Protein AF-A0A369XUA6-F1 (afdb_monomer)

Nearest PDB structures (foldseek):
  1gcc-assembly1_A  TM=3.757E-01  e=2.252E+00  Arabidopsis thaliana

Solvent-accessible surface area (backbone atoms only — not comparable to full-atom values): 3868 Å² total; per-residue (Å²): 134,91,63,73,44,47,31,31,32,25,75,82,78,30,36,34,32,47,68,90,42,92,80,58,51,89,84,44,54,43,83,73,49,73,32,74,35,62,67,62,48,47,55,50,40,37,76,73,67,41,77,74,54,45,76,35,91,84,54,82,63,80,127

Mean predicted aligned error: 4.1 Å

Sequence (63 aa):
MIHYIDFYIDTKTYEIHQSDCNHIPTKNKVYLGIFRNLETALTNAVSRGFTRAYVCNSCNILL

Secondary structure (DSSP, 8-state):
----EEEEEETTT-EEEETT-TT--SSSEEEEEEESSHHHHHHHHHHTT-TT-EE-TT-----

Structure (mmCIF, N/CA/C/O backbone):
data_AF-A0A369XUA6-F1
#
_entry.id   AF-A0A369XUA6-F1
#
loop_
_atom_site.group_PDB
_atom_site.id
_atom_site.type_symbol
_atom_site.label_atom_id
_atom_site.label_alt_id
_atom_site.label_comp_id
_atom_site.label_asym_id
_atom_site.label_entity_id
_atom_site.label_seq_id
_atom_site.pdbx_PDB_ins_code
_atom_site.Cartn_x
_atom_site.Cartn_y
_atom_site.Cartn_z
_atom_site.occupanc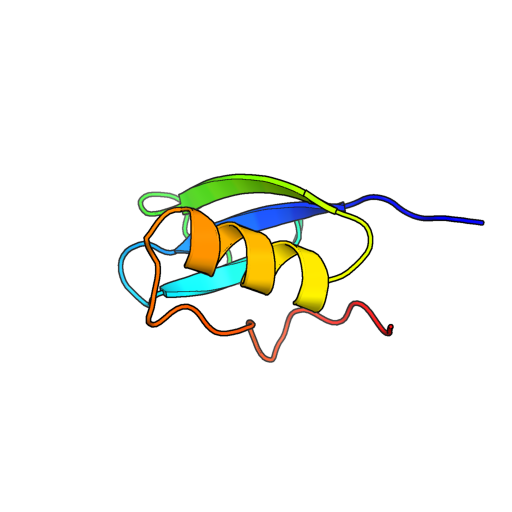y
_atom_site.B_iso_or_equiv
_atom_site.auth_seq_id
_atom_site.auth_comp_id
_atom_site.auth_asym_id
_atom_site.auth_atom_id
_atom_site.pdbx_PDB_model_num
ATOM 1 N N . MET A 1 1 ? 19.466 -0.943 -13.745 1.00 54.97 1 MET A N 1
ATOM 2 C CA . MET A 1 1 ? 18.181 -1.483 -14.239 1.00 54.97 1 MET A CA 1
ATOM 3 C C . MET A 1 1 ? 17.105 -0.968 -13.297 1.00 54.97 1 MET A C 1
ATOM 5 O O . MET A 1 1 ? 17.299 -1.083 -12.097 1.00 54.97 1 MET A O 1
ATOM 9 N N . ILE A 1 2 ? 16.070 -0.285 -13.795 1.00 63.47 2 ILE A N 1
ATOM 10 C CA . ILE A 1 2 ? 15.002 0.250 -12.933 1.00 63.47 2 ILE A CA 1
ATOM 11 C C . ILE A 1 2 ? 13.967 -0.859 -12.765 1.00 63.47 2 ILE A C 1
ATOM 13 O O . ILE A 1 2 ? 13.383 -1.290 -13.757 1.00 63.47 2 ILE A O 1
ATOM 17 N N . HIS A 1 3 ? 13.771 -1.324 -11.534 1.00 78.06 3 HIS A N 1
ATOM 18 C CA . HIS A 1 3 ? 12.751 -2.314 -11.209 1.00 78.06 3 HIS A CA 1
ATOM 19 C C . HIS A 1 3 ? 11.482 -1.600 -10.744 1.00 78.06 3 HIS A C 1
ATOM 21 O O . HIS A 1 3 ? 11.536 -0.640 -9.978 1.00 78.06 3 HIS A O 1
ATOM 27 N N . TYR A 1 4 ? 10.350 -2.054 -11.266 1.00 88.62 4 TYR A N 1
ATOM 28 C CA . TYR A 1 4 ? 9.023 -1.579 -10.912 1.00 88.62 4 TYR A CA 1
ATOM 29 C C . TYR A 1 4 ? 8.284 -2.741 -10.259 1.00 88.62 4 TYR A C 1
ATOM 31 O O . TYR A 1 4 ? 8.358 -3.865 -10.754 1.00 88.62 4 TYR A O 1
ATOM 39 N N . ILE A 1 5 ? 7.647 -2.475 -9.124 1.00 90.75 5 ILE A N 1
ATOM 40 C CA . ILE A 1 5 ? 7.065 -3.490 -8.249 1.00 90.75 5 ILE A CA 1
ATOM 41 C C . ILE A 1 5 ? 5.635 -3.074 -7.923 1.00 90.75 5 ILE A C 1
ATOM 43 O O . ILE A 1 5 ? 5.363 -1.890 -7.720 1.00 90.75 5 ILE A O 1
ATOM 47 N N . ASP A 1 6 ? 4.718 -4.034 -7.910 1.00 93.94 6 ASP A N 1
ATOM 48 C CA . ASP A 1 6 ? 3.336 -3.816 -7.502 1.00 93.94 6 ASP A CA 1
ATOM 49 C C . ASP A 1 6 ? 3.250 -3.598 -5.988 1.00 93.94 6 ASP A C 1
ATOM 51 O O . ASP A 1 6 ? 3.854 -4.334 -5.213 1.00 93.94 6 ASP A O 1
ATOM 55 N N . PHE A 1 7 ? 2.461 -2.621 -5.549 1.00 94.06 7 PHE A N 1
ATOM 56 C CA . PHE A 1 7 ? 2.254 -2.330 -4.133 1.00 94.06 7 PHE A CA 1
ATOM 57 C C . PHE A 1 7 ? 0.787 -2.412 -3.734 1.00 94.06 7 PHE A C 1
ATOM 59 O O . PHE A 1 7 ? -0.127 -2.075 -4.492 1.00 94.06 7 PHE A O 1
ATOM 66 N N . TYR A 1 8 ? 0.574 -2.821 -2.491 1.00 95.06 8 TYR A N 1
ATOM 67 C CA . TYR A 1 8 ? -0.724 -3.012 -1.870 1.00 95.06 8 TYR A CA 1
ATOM 68 C C . TYR A 1 8 ? -0.717 -2.390 -0.476 1.00 95.06 8 TYR A C 1
ATOM 70 O O . TYR A 1 8 ? 0.324 -2.346 0.171 1.00 95.06 8 TYR A O 1
ATOM 78 N N . ILE A 1 9 ? -1.873 -1.949 0.008 1.00 95.12 9 ILE A N 1
ATOM 79 C CA . ILE A 1 9 ? -2.066 -1.544 1.403 1.00 95.12 9 ILE A CA 1
ATOM 80 C C . ILE A 1 9 ? -3.064 -2.475 2.085 1.00 95.12 9 ILE A C 1
ATOM 82 O O . ILE A 1 9 ? -4.114 -2.768 1.513 1.00 95.12 9 ILE A O 1
ATOM 86 N N . ASP A 1 10 ? -2.748 -2.928 3.295 1.00 94.81 10 ASP A N 1
ATOM 87 C CA . ASP A 1 10 ? -3.714 -3.560 4.191 1.00 94.81 10 ASP A CA 1
ATOM 88 C C . ASP A 1 10 ? -4.624 -2.483 4.789 1.00 94.81 10 ASP A C 1
ATOM 90 O O . ASP A 1 10 ? -4.181 -1.647 5.567 1.00 94.81 10 ASP A O 1
ATOM 94 N N . THR A 1 11 ? -5.917 -2.489 4.481 1.00 93.06 11 THR A N 1
ATOM 95 C CA . THR A 1 11 ? -6.859 -1.500 5.027 1.00 93.06 11 THR A CA 1
ATOM 96 C C . THR A 1 11 ? -7.192 -1.718 6.504 1.00 93.06 11 THR A C 1
ATOM 98 O O . THR A 1 11 ? -7.844 -0.866 7.104 1.00 93.06 11 THR A O 1
ATOM 101 N N . LYS A 1 12 ? -6.792 -2.848 7.100 1.00 92.75 12 LYS A N 1
ATOM 102 C CA . LYS A 1 12 ? -6.973 -3.142 8.527 1.00 92.75 12 LYS A CA 1
ATOM 103 C C . LYS A 1 12 ? -5.826 -2.591 9.371 1.00 92.75 12 LYS A C 1
ATOM 105 O O . LYS A 1 12 ? -6.081 -2.047 10.443 1.00 92.75 12 LYS A O 1
ATOM 110 N N . THR A 1 13 ? -4.586 -2.763 8.920 1.00 93.56 13 THR A N 1
ATOM 111 C CA . THR A 1 13 ? -3.384 -2.318 9.651 1.00 93.56 13 THR A CA 1
ATOM 112 C C . THR A 1 13 ? -2.810 -1.012 9.110 1.00 93.56 13 THR A C 1
ATOM 114 O O . THR A 1 13 ? -2.081 -0.341 9.828 1.00 93.56 13 THR A O 1
ATOM 117 N N . TYR A 1 14 ? -3.193 -0.610 7.895 1.00 94.25 14 TYR A N 1
ATOM 118 C CA . TYR A 1 14 ? -2.605 0.483 7.111 1.00 94.25 14 TYR A CA 1
ATOM 119 C C . TYR A 1 14 ? -1.151 0.231 6.687 1.00 94.25 14 TYR A C 1
ATOM 121 O O . TYR A 1 14 ? -0.426 1.159 6.333 1.00 94.25 14 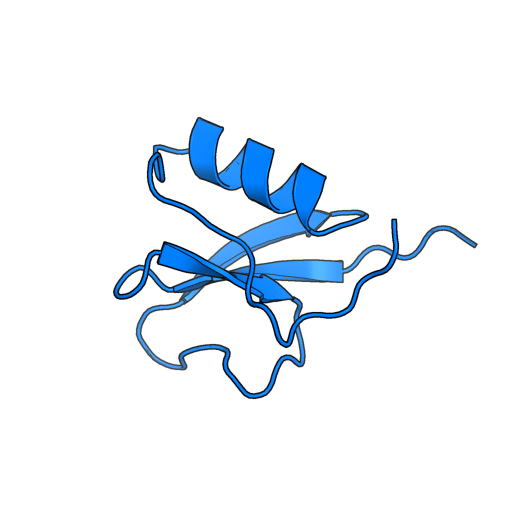TYR A O 1
ATOM 129 N N . GLU A 1 15 ? -0.726 -1.028 6.680 1.00 94.44 15 GLU A N 1
ATOM 130 C CA . GLU A 1 15 ? 0.623 -1.420 6.295 1.00 94.44 15 GLU A CA 1
ATOM 131 C C 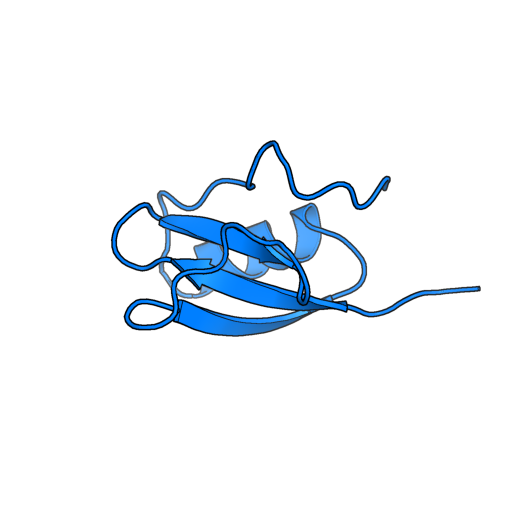. GLU A 1 15 ? 0.736 -1.590 4.771 1.00 94.44 15 GLU A C 1
ATOM 133 O O . GLU A 1 15 ? -0.128 -2.184 4.121 1.00 94.44 15 GLU A O 1
ATOM 138 N N . ILE A 1 16 ? 1.793 -1.032 4.182 1.00 94.06 16 ILE A N 1
ATOM 139 C CA . ILE A 1 16 ? 2.091 -1.120 2.751 1.00 94.06 16 ILE A CA 1
ATOM 140 C C . ILE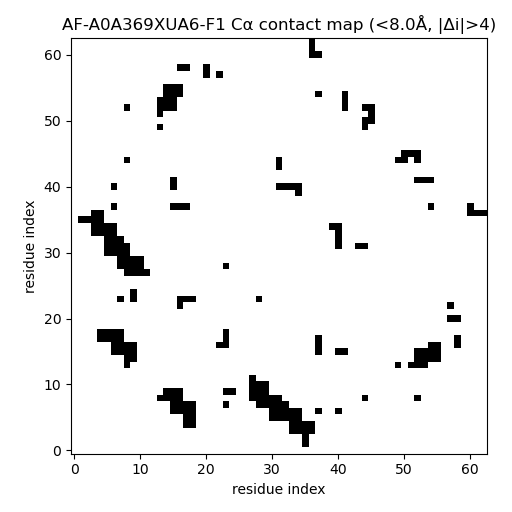 A 1 16 ? 3.028 -2.288 2.495 1.00 94.06 16 ILE A C 1
ATOM 142 O O . ILE A 1 16 ? 4.087 -2.405 3.114 1.00 94.06 16 ILE A O 1
ATOM 146 N N . HIS A 1 17 ? 2.666 -3.097 1.507 1.00 93.75 17 HIS A N 1
ATOM 147 C CA . HIS A 1 17 ? 3.390 -4.283 1.097 1.00 93.75 17 HIS A CA 1
ATOM 148 C C . HIS A 1 17 ? 3.702 -4.249 -0.399 1.00 93.75 17 HIS A C 1
ATOM 150 O O . HIS A 1 17 ? 2.859 -3.878 -1.216 1.00 93.75 17 HIS A O 1
ATOM 156 N N . GLN A 1 18 ? 4.903 -4.686 -0.764 1.00 91.75 18 GLN A N 1
ATOM 157 C CA . GLN A 1 18 ? 5.245 -5.047 -2.142 1.00 91.75 18 GLN A CA 1
ATOM 158 C C . GLN A 1 18 ? 4.573 -6.365 -2.545 1.00 91.75 18 GLN A C 1
ATOM 160 O O . GLN A 1 18 ? 4.268 -7.183 -1.673 1.00 91.75 18 GLN A O 1
ATOM 165 N N . SER A 1 19 ? 4.412 -6.614 -3.844 1.00 87.69 19 SER A N 1
ATOM 166 C CA . SER A 1 19 ? 4.094 -7.943 -4.364 1.00 87.69 19 SER A CA 1
ATOM 167 C C . SER A 1 19 ? 5.102 -8.965 -3.850 1.00 87.69 19 SER A C 1
ATOM 169 O O . SER A 1 19 ? 6.282 -8.663 -3.686 1.00 87.69 19 SER A O 1
ATOM 171 N N . ASP A 1 20 ? 4.613 -10.164 -3.549 1.00 85.75 20 ASP A N 1
ATOM 172 C CA . ASP A 1 20 ? 5.394 -11.288 -3.012 1.00 85.75 20 ASP A CA 1
ATOM 173 C C . ASP A 1 20 ? 5.848 -11.149 -1.548 1.00 85.75 20 ASP A C 1
ATOM 175 O O . ASP A 1 20 ? 6.508 -12.038 -1.013 1.00 85.75 20 ASP A O 1
ATOM 179 N N . CYS A 1 21 ? 5.446 -10.090 -0.836 1.00 89.25 21 CYS A N 1
ATOM 180 C CA . CYS A 1 21 ? 5.568 -10.081 0.618 1.00 89.25 21 CYS A CA 1
ATOM 181 C C . CYS A 1 21 ? 4.611 -11.113 1.249 1.00 89.25 21 CYS A C 1
ATOM 183 O O . CYS A 1 21 ? 3.393 -11.049 1.081 1.00 89.25 21 CYS A O 1
ATOM 185 N N . ASN A 1 22 ? 5.161 -12.025 2.055 1.00 87.44 22 ASN A N 1
ATOM 186 C CA . ASN A 1 22 ? 4.397 -13.073 2.750 1.00 87.44 22 ASN A CA 1
ATOM 187 C C . ASN A 1 22 ? 3.380 -12.532 3.773 1.00 87.44 22 ASN A C 1
ATOM 189 O O . ASN A 1 22 ? 2.505 -13.271 4.215 1.00 87.44 22 ASN A O 1
ATOM 193 N N . HIS A 1 23 ? 3.488 -11.255 4.149 1.00 84.56 23 HIS A N 1
ATOM 194 C CA . HIS A 1 23 ? 2.566 -10.585 5.066 1.00 84.56 23 HIS A CA 1
ATOM 195 C C . HIS A 1 23 ? 1.417 -9.860 4.349 1.00 84.56 23 HIS A C 1
ATOM 197 O O . HIS A 1 23 ? 0.576 -9.275 5.024 1.00 84.56 23 HIS A O 1
ATOM 203 N N . ILE A 1 24 ? 1.347 -9.894 3.007 1.00 85.38 24 ILE A N 1
ATOM 204 C CA . ILE A 1 24 ? 0.227 -9.284 2.277 1.00 85.38 24 ILE A CA 1
ATOM 205 C C . ILE A 1 24 ? -1.086 -9.941 2.725 1.00 85.38 24 ILE A C 1
ATOM 207 O O . ILE A 1 24 ? -1.248 -11.159 2.586 1.00 85.38 24 ILE A O 1
ATOM 211 N N . PRO A 1 25 ? -2.080 -9.162 3.179 1.00 83.56 25 PRO A N 1
ATOM 212 C CA . PRO A 1 25 ? -3.377 -9.715 3.534 1.00 83.56 25 PRO A CA 1
ATOM 213 C C . PRO A 1 25 ? -4.121 -10.192 2.282 1.00 83.56 25 PRO A C 1
ATOM 215 O O . PRO A 1 25 ? -4.165 -9.524 1.249 1.00 83.56 25 PRO A O 1
ATOM 218 N N . THR A 1 26 ? -4.801 -11.331 2.378 1.00 86.19 26 THR A N 1
ATOM 219 C CA . THR A 1 26 ? -5.612 -11.859 1.268 1.00 86.19 26 THR A CA 1
ATOM 220 C C . THR A 1 26 ? -6.954 -11.143 1.111 1.00 86.19 26 THR A C 1
ATOM 222 O O . THR A 1 26 ? -7.440 -11.016 -0.009 1.00 86.19 26 THR A O 1
ATOM 225 N N . LYS A 1 27 ? -7.552 -10.662 2.211 1.00 87.62 27 LYS A N 1
ATOM 226 C CA . LYS A 1 27 ? -8.906 -10.069 2.221 1.00 87.62 27 LYS A CA 1
ATOM 227 C C . LYS A 1 27 ? -8.940 -8.540 2.237 1.00 87.62 27 LYS A C 1
ATOM 229 O O . LYS A 1 27 ? -9.838 -7.962 1.642 1.00 87.62 27 LYS A O 1
ATOM 234 N N . ASN A 1 28 ? -7.981 -7.896 2.902 1.00 90.75 28 ASN A N 1
ATOM 235 C CA . ASN A 1 28 ? -8.004 -6.450 3.158 1.00 90.75 28 ASN A CA 1
ATOM 236 C C . ASN A 1 28 ? -6.973 -5.683 2.321 1.00 90.75 28 ASN A C 1
ATOM 238 O O . ASN A 1 28 ? -6.587 -4.581 2.693 1.00 90.75 28 ASN A O 1
ATOM 242 N N . LYS A 1 29 ? -6.489 -6.258 1.213 1.00 93.00 29 LYS A N 1
ATOM 243 C CA . LYS A 1 29 ? -5.539 -5.558 0.347 1.00 93.00 29 LYS A CA 1
ATOM 244 C C . LYS A 1 29 ? -6.256 -4.639 -0.633 1.00 93.00 29 LYS A C 1
ATOM 246 O O . LYS A 1 29 ? -7.154 -5.065 -1.357 1.00 93.00 29 LYS A O 1
ATOM 251 N N . VAL A 1 30 ? -5.792 -3.401 -0.720 1.00 95.00 30 VAL A N 1
ATOM 252 C CA . VAL A 1 30 ? -6.116 -2.476 -1.808 1.00 95.00 30 VAL A CA 1
ATOM 253 C C . VAL A 1 30 ? -4.868 -2.268 -2.643 1.00 95.00 30 VAL A C 1
ATOM 255 O O . VAL A 1 30 ? -3.792 -2.008 -2.113 1.00 95.00 30 VAL A O 1
ATOM 258 N N . TYR A 1 31 ? -5.010 -2.379 -3.958 1.00 95.19 31 TYR A N 1
ATOM 259 C CA . TYR A 1 31 ? -3.912 -2.124 -4.875 1.00 95.19 31 TYR A CA 1
ATOM 260 C C . TYR A 1 31 ? -3.585 -0.626 -4.944 1.00 95.19 31 TYR A C 1
ATOM 262 O O . TYR A 1 31 ? -4.468 0.214 -5.170 1.00 95.19 31 TYR A O 1
ATOM 270 N N . LEU A 1 32 ? -2.311 -0.294 -4.730 1.00 94.12 32 LEU A N 1
ATOM 271 C CA . LEU A 1 32 ? -1.798 1.072 -4.776 1.00 94.12 32 LEU A CA 1
ATOM 272 C C . LEU A 1 32 ? -1.303 1.460 -6.170 1.00 94.12 32 LEU A C 1
ATOM 274 O O . LEU A 1 32 ? -1.503 2.604 -6.571 1.00 94.12 32 LEU A O 1
ATOM 278 N N . GLY A 1 33 ? -0.710 0.517 -6.901 1.00 94.94 33 GLY A N 1
ATOM 279 C CA . GLY A 1 33 ? -0.080 0.757 -8.198 1.00 94.94 33 GLY A CA 1
ATOM 280 C C . GLY A 1 33 ? 1.302 0.117 -8.293 1.00 94.94 33 GLY A C 1
ATOM 281 O O . GLY A 1 33 ? 1.746 -0.562 -7.366 1.00 94.94 33 GLY A O 1
ATOM 282 N N . ILE A 1 34 ? 1.983 0.374 -9.408 1.00 94.56 34 ILE A N 1
ATOM 283 C CA . ILE A 1 34 ? 3.365 -0.051 -9.637 1.00 94.56 34 ILE A CA 1
ATOM 284 C C . ILE A 1 34 ? 4.303 1.124 -9.366 1.00 94.56 34 ILE A C 1
ATOM 286 O O . ILE A 1 34 ? 4.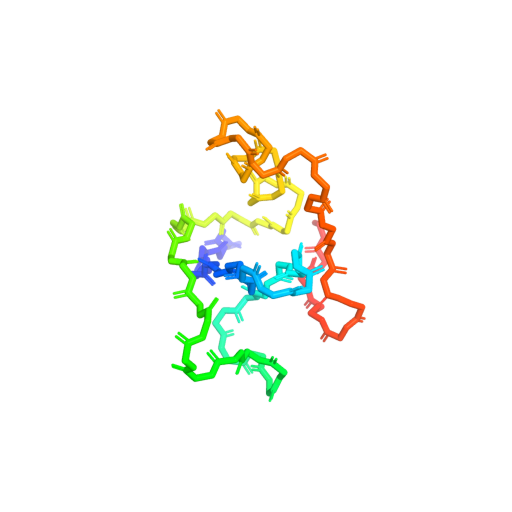168 2.182 -9.983 1.00 94.56 34 ILE A O 1
ATOM 290 N N . PHE A 1 35 ? 5.280 0.938 -8.480 1.00 92.44 35 PHE A N 1
ATOM 291 C CA . PHE A 1 35 ? 6.236 1.983 -8.108 1.00 92.44 35 PHE A CA 1
ATOM 292 C C . PHE A 1 35 ? 7.671 1.458 -8.083 1.00 92.44 35 PHE A C 1
ATOM 294 O O . PHE A 1 35 ? 7.917 0.257 -8.173 1.00 92.44 35 PHE A O 1
ATOM 301 N N . ARG A 1 36 ? 8.637 2.377 -7.987 1.00 89.62 36 ARG A N 1
ATOM 302 C CA . ARG A 1 36 ? 10.066 2.029 -7.909 1.00 89.62 36 ARG A CA 1
ATOM 303 C C . ARG A 1 36 ? 10.490 1.572 -6.517 1.00 8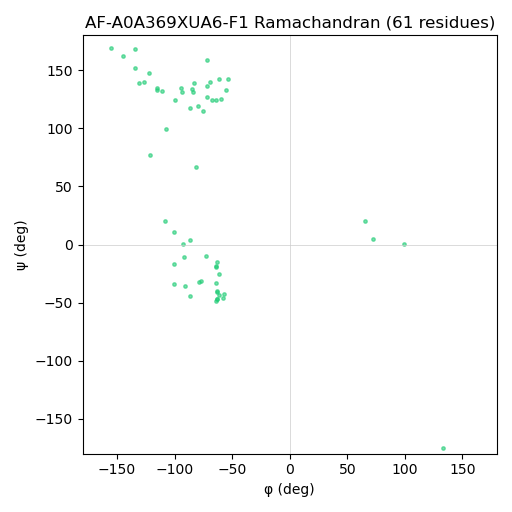9.62 36 ARG A C 1
ATOM 305 O O . ARG A 1 36 ? 11.406 0.774 -6.395 1.00 89.62 36 ARG A O 1
ATOM 312 N N . ASN A 1 37 ? 9.856 2.110 -5.478 1.00 87.06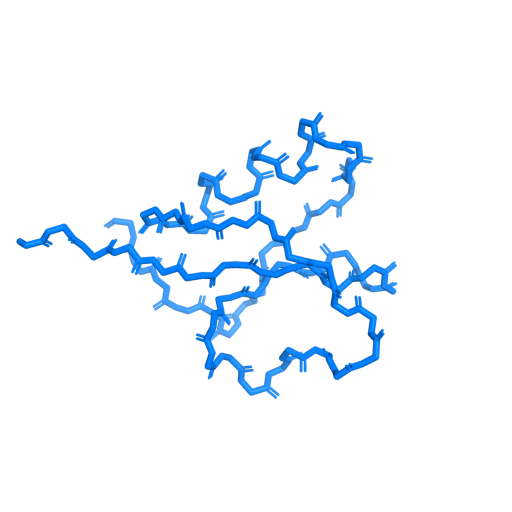 37 ASN A N 1
ATOM 313 C CA . ASN A 1 37 ? 10.209 1.862 -4.087 1.00 87.06 37 ASN A CA 1
ATOM 314 C C . ASN A 1 37 ? 9.005 2.090 -3.159 1.00 87.06 37 ASN A C 1
ATOM 316 O O . ASN A 1 37 ? 7.972 2.637 -3.562 1.00 87.06 37 ASN A O 1
ATOM 320 N N . LEU A 1 38 ? 9.170 1.669 -1.904 1.00 88.06 38 LEU A N 1
ATOM 321 C CA . LEU A 1 38 ? 8.156 1.774 -0.852 1.00 88.06 38 LEU A CA 1
ATOM 322 C C . LEU A 1 38 ? 7.810 3.224 -0.501 1.00 88.06 38 LEU A C 1
ATOM 324 O O . LEU A 1 38 ? 6.655 3.507 -0.197 1.00 88.06 38 LEU A O 1
ATOM 328 N N . GLU A 1 39 ? 8.771 4.147 -0.581 1.00 89.44 39 GLU A N 1
ATOM 329 C CA . GLU A 1 39 ? 8.544 5.567 -0.292 1.00 89.44 39 GLU A CA 1
ATOM 330 C C . GLU A 1 39 ? 7.547 6.185 -1.280 1.00 89.44 39 GLU A C 1
ATOM 332 O O . GLU A 1 39 ? 6.564 6.803 -0.874 1.00 89.44 39 GLU A O 1
ATOM 337 N N . THR A 1 40 ? 7.724 5.928 -2.579 1.00 92.38 40 THR A N 1
ATOM 338 C CA . THR A 1 40 ? 6.800 6.410 -3.617 1.00 92.38 40 THR A CA 1
ATOM 339 C C . THR A 1 40 ? 5.401 5.813 -3.431 1.00 92.38 40 THR A C 1
ATOM 341 O O . THR A 1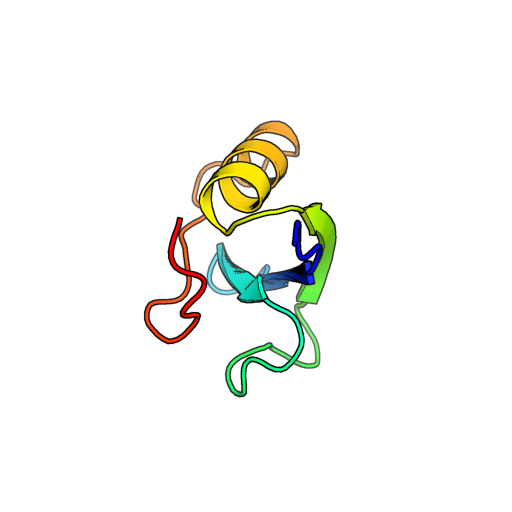 40 ? 4.395 6.516 -3.563 1.00 92.38 40 THR A O 1
ATOM 344 N N . ALA A 1 41 ? 5.326 4.522 -3.086 1.00 93.81 41 ALA A N 1
ATOM 345 C CA . ALA A 1 41 ? 4.063 3.850 -2.789 1.00 93.81 41 ALA A CA 1
ATOM 346 C C . ALA A 1 41 ? 3.371 4.451 -1.552 1.00 93.81 41 ALA A C 1
ATOM 348 O O . ALA A 1 41 ? 2.156 4.654 -1.564 1.00 93.81 41 ALA A O 1
ATOM 349 N N . LEU A 1 42 ? 4.140 4.796 -0.515 1.00 94.19 42 LEU A N 1
ATOM 350 C CA . LEU A 1 42 ? 3.654 5.461 0.692 1.00 94.19 42 LEU A CA 1
ATOM 351 C C . LEU A 1 42 ? 3.097 6.851 0.393 1.00 94.19 42 LEU A C 1
ATOM 353 O O . LEU A 1 42 ? 1.967 7.147 0.783 1.00 94.19 42 LEU A O 1
ATOM 357 N N . THR A 1 43 ? 3.832 7.681 -0.349 1.00 94.62 43 THR A N 1
ATOM 358 C CA . THR A 1 43 ? 3.341 8.999 -0.770 1.00 94.62 43 THR A CA 1
ATOM 359 C C . THR A 1 43 ? 2.035 8.876 -1.557 1.00 94.62 43 THR A C 1
ATOM 361 O O . THR A 1 43 ? 1.089 9.627 -1.306 1.00 94.62 43 THR A O 1
ATOM 364 N N . ASN A 1 44 ? 1.937 7.896 -2.463 1.00 95.12 44 ASN A N 1
ATOM 365 C CA . ASN A 1 44 ? 0.703 7.647 -3.203 1.00 95.12 44 ASN A CA 1
ATOM 366 C C . ASN A 1 44 ? -0.452 7.231 -2.276 1.00 95.12 44 ASN A C 1
ATOM 368 O O . ASN A 1 44 ? -1.539 7.801 -2.374 1.00 95.12 44 ASN A O 1
ATOM 372 N N . ALA A 1 45 ? -0.224 6.302 -1.344 1.00 95.25 45 ALA A N 1
ATOM 373 C CA . ALA A 1 45 ? -1.240 5.866 -0.388 1.00 95.25 45 ALA A CA 1
ATOM 374 C C . ALA A 1 45 ? -1.781 7.039 0.447 1.00 95.25 45 ALA A C 1
ATOM 376 O O . ALA A 1 45 ? -2.997 7.214 0.555 1.00 95.25 45 ALA A O 1
ATOM 377 N N . VAL A 1 46 ? -0.894 7.894 0.963 1.00 95.69 46 VAL A N 1
ATOM 378 C CA . VAL A 1 46 ? -1.284 9.095 1.715 1.00 95.69 46 VAL A CA 1
ATOM 379 C C . VAL A 1 46 ? -2.102 10.047 0.840 1.00 95.69 46 VAL A C 1
ATOM 381 O O . VAL A 1 46 ? -3.158 10.507 1.273 1.00 95.69 46 VAL A O 1
ATOM 384 N N . SER A 1 47 ? -1.693 10.275 -0.416 1.00 95.00 47 SER A N 1
ATOM 385 C CA . SER A 1 47 ? -2.446 11.117 -1.364 1.00 95.00 47 SER A CA 1
ATOM 386 C C . SER A 1 47 ? -3.850 10.580 -1.678 1.00 95.00 47 SER A C 1
ATOM 388 O O . SER A 1 47 ? -4.754 11.348 -1.995 1.00 95.00 47 SER A O 1
ATOM 390 N N . ARG A 1 48 ? -4.055 9.264 -1.538 1.00 94.19 48 ARG A N 1
ATOM 391 C CA . ARG A 1 48 ? -5.347 8.583 -1.712 1.00 94.19 48 ARG A CA 1
ATOM 392 C C . ARG A 1 48 ? -6.205 8.557 -0.440 1.00 94.19 48 ARG A C 1
ATOM 394 O O . ARG A 1 48 ? -7.272 7.951 -0.450 1.00 94.19 48 ARG A O 1
ATOM 401 N N . GLY A 1 49 ? -5.757 9.198 0.641 1.00 95.44 49 GLY A N 1
ATOM 402 C CA . GLY A 1 49 ? -6.493 9.316 1.902 1.00 95.44 49 GLY A CA 1
ATOM 403 C C . GLY A 1 49 ? -6.075 8.326 2.992 1.00 95.44 49 GLY A C 1
ATOM 404 O O . GLY A 1 49 ? -6.607 8.390 4.100 1.00 95.44 49 GLY A O 1
ATOM 405 N N . PHE A 1 50 ? -5.097 7.449 2.743 1.00 95.00 50 PHE A N 1
ATOM 406 C CA . PHE A 1 50 ? -4.541 6.562 3.771 1.00 95.00 50 PHE A CA 1
ATOM 407 C C . PHE A 1 50 ? -3.504 7.307 4.627 1.00 95.00 50 PHE A C 1
ATOM 409 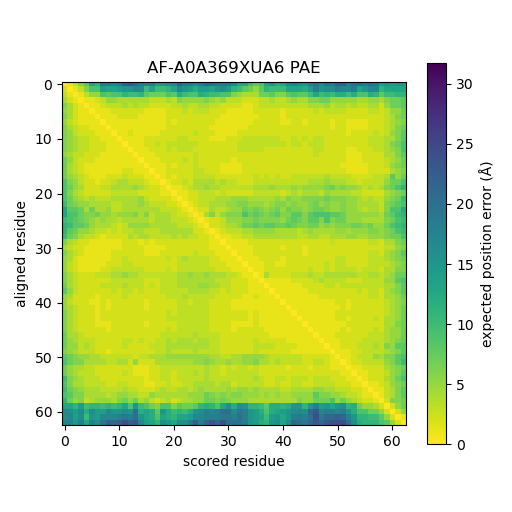O O . PHE A 1 50 ? -2.313 7.016 4.596 1.00 95.00 50 PHE A O 1
ATOM 416 N N . THR A 1 51 ? -3.948 8.296 5.403 1.00 92.69 51 THR A N 1
ATOM 417 C CA . THR A 1 51 ? -3.073 9.215 6.163 1.00 92.69 51 THR A CA 1
ATOM 418 C C . THR A 1 51 ? -2.239 8.546 7.257 1.00 92.69 51 THR A C 1
ATOM 420 O O . THR A 1 51 ? -1.247 9.113 7.703 1.00 92.69 51 THR A O 1
ATOM 423 N N . ARG A 1 52 ? -2.630 7.342 7.687 1.00 93.44 52 ARG A N 1
ATOM 424 C CA . ARG A 1 52 ? -1.918 6.525 8.683 1.00 93.44 52 ARG A CA 1
ATOM 425 C C . ARG A 1 52 ? -1.082 5.410 8.057 1.00 93.44 52 ARG A C 1
ATOM 427 O O . ARG A 1 52 ? -0.666 4.511 8.780 1.00 93.44 52 ARG A O 1
ATOM 434 N N . ALA A 1 53 ? -0.898 5.428 6.737 1.00 94.31 53 ALA A N 1
ATOM 435 C CA . ALA A 1 53 ? -0.138 4.394 6.060 1.00 94.31 53 ALA A CA 1
ATOM 436 C C . ALA A 1 53 ? 1.315 4.358 6.548 1.00 94.31 53 ALA A C 1
ATOM 438 O O . ALA A 1 53 ? 1.922 5.399 6.798 1.00 94.31 53 ALA A O 1
ATOM 439 N N . TYR A 1 54 ? 1.873 3.158 6.666 1.00 93.31 54 TYR A N 1
ATOM 440 C CA . TYR A 1 54 ? 3.286 2.949 6.967 1.00 93.31 54 TYR A CA 1
ATOM 441 C C . TYR A 1 54 ? 3.813 1.721 6.231 1.00 93.31 54 TYR A C 1
ATOM 443 O O . TYR A 1 54 ? 3.054 0.892 5.736 1.00 93.31 54 TYR A O 1
ATOM 451 N N . VAL A 1 55 ? 5.130 1.625 6.112 1.00 90.94 55 VAL A N 1
ATOM 452 C CA . VAL A 1 55 ? 5.793 0.574 5.339 1.00 90.94 55 VAL A CA 1
ATOM 453 C C . VAL A 1 55 ? 5.924 -0.704 6.160 1.00 90.94 55 VAL A C 1
ATOM 455 O O . VAL A 1 55 ? 6.279 -0.654 7.336 1.00 90.94 55 VAL A O 1
ATOM 458 N N . CYS A 1 56 ? 5.684 -1.851 5.525 1.00 90.31 56 CYS A N 1
ATOM 459 C CA . CYS A 1 56 ? 5.969 -3.140 6.131 1.00 90.31 56 CYS A CA 1
ATOM 460 C C . CYS A 1 56 ? 7.464 -3.324 6.386 1.00 90.31 56 CYS A C 1
ATOM 462 O O . CYS A 1 56 ? 8.262 -3.308 5.450 1.00 90.31 56 CYS A O 1
ATOM 464 N N . ASN A 1 57 ? 7.835 -3.607 7.636 1.00 86.50 57 ASN A N 1
ATOM 465 C CA . ASN A 1 57 ? 9.234 -3.798 8.038 1.00 86.50 57 ASN A CA 1
ATOM 466 C C . ASN A 1 57 ? 9.904 -5.015 7.377 1.00 86.50 57 ASN A C 1
ATOM 468 O O . ASN A 1 57 ? 11.127 -5.115 7.360 1.00 86.50 57 ASN A O 1
ATOM 472 N N . SER A 1 58 ? 9.118 -5.965 6.863 1.00 86.25 58 SER A N 1
ATOM 473 C CA . SER A 1 58 ? 9.630 -7.126 6.124 1.00 86.25 58 SER A CA 1
ATOM 474 C C . SER A 1 58 ? 9.707 -6.900 4.614 1.00 86.25 58 SER A C 1
ATOM 476 O O . SER A 1 58 ? 10.271 -7.738 3.913 1.00 86.25 58 SER A O 1
ATOM 478 N N . CYS A 1 59 ? 9.124 -5.817 4.091 1.00 85.62 59 CYS A N 1
ATOM 479 C CA . CYS A 1 59 ? 9.285 -5.454 2.687 1.00 85.62 59 CYS A CA 1
ATOM 480 C C . CYS A 1 59 ? 10.634 -4.765 2.520 1.00 85.62 59 CYS A C 1
ATOM 482 O O . CYS A 1 59 ? 10.896 -3.737 3.137 1.00 85.62 59 CYS A O 1
ATOM 484 N N . ASN A 1 60 ? 11.497 -5.355 1.701 1.00 68.12 60 ASN A N 1
ATOM 485 C CA . ASN A 1 60 ? 12.885 -4.943 1.579 1.00 68.12 60 ASN A CA 1
ATOM 486 C C . ASN A 1 60 ? 13.154 -4.545 0.127 1.00 68.12 60 ASN A C 1
ATOM 488 O O . ASN A 1 60 ? 13.718 -5.309 -0.654 1.00 68.12 60 ASN A O 1
ATOM 492 N N . ILE A 1 61 ? 12.692 -3.354 -0.247 1.00 63.97 61 ILE A N 1
ATOM 493 C CA . ILE A 1 61 ? 13.136 -2.695 -1.476 1.00 63.97 61 ILE A CA 1
ATOM 494 C C . ILE A 1 61 ? 14.022 -1.550 -1.026 1.00 63.97 61 ILE A C 1
ATOM 496 O O . ILE A 1 61 ? 13.542 -0.515 -0.565 1.00 63.97 61 ILE A O 1
ATOM 500 N N . LEU A 1 62 ? 15.326 -1.808 -1.096 1.00 55.75 62 LEU A N 1
ATOM 501 C CA . LEU A 1 62 ? 16.360 -0.797 -0.946 1.00 55.75 62 LEU A CA 1
ATOM 502 C C . LEU A 1 62 ? 16.108 0.318 -1.975 1.00 55.75 62 LEU A C 1
ATOM 504 O O . LEU A 1 62 ? 15.811 0.027 -3.136 1.00 55.75 62 LEU A O 1
ATOM 508 N N . LEU A 1 63 ? 16.171 1.564 -1.495 1.00 51.09 63 LEU A N 1
ATOM 509 C CA . LEU A 1 63 ? 16.072 2.804 -2.272 1.00 51.09 63 LEU A CA 1
ATOM 510 C C . LEU A 1 63 ? 17.081 2.853 -3.427 1.00 51.09 63 LEU A C 1
ATOM 512 O O . LEU A 1 63 ? 18.239 2.425 -3.218 1.00 51.09 63 LEU A O 1
#

pLDDT: mean 88.43, std 10.23, range [51.09, 95.69]

Radius of gyration: 10.46 Å; Cα contacts (8 Å, |Δi|>4): 113; chains: 1; bounding box: 27×24×24 Å

Foldseek 3Di:
DQDKWWWWAQPVQLEIATPPDPPQDPPRIDTQGIDRDPVVSQVSCVVVVSVVHDYDPSHDDDD